Protein AF-A0A3C1GKF1-F1 (afdb_monomer)

pLDDT: mean 70.12, std 18.07, range [37.44, 93.88]

Solvent-accessible surface area (backbone atoms only — not comparable to full-atom values): 5414 Å² total; per-residue (Å²): 137,84,81,79,78,77,77,79,77,73,79,75,71,72,81,63,86,72,82,42,72,43,35,91,86,71,59,54,69,71,59,47,53,54,51,49,56,52,22,46,56,58,32,71,40,90,84,74,78,61,64,47,71,83,45,95,95,39,65,44,83,56,61,67,75,64,39,30,54,51,46,21,52,51,44,40,42,75,73,49,42,40,80,54,129

Radius of gyration: 19.31 Å; Cα contacts (8 Å, |Δi|>4): 66; chains: 1; bounding box: 52×55×33 Å

Mean predicted aligned error: 12.89 Å

Sequence (85 aa):
MGKLLMVLVVLAVGCAPQVRWTHSQGWGQAEFDVDYAVCTRVASRPGIVVTQAVRPGVYVGVPLEDVDERVRWGCLQARGWRPVQ

Secondary structure (DSSP, 8-state):
-------------------EEEETT---HHHHHHHHHHHHHHHT-TT---EEEEETTEEEEPPHHHHHHHHHHHHHHHTTEEEE-

Foldseek 3Di:
DDPPPPPPPPPPPPPPPDQDKDAPVGDDPVVVVVQLVVQLVVLPDPPDFDFDCPDVVDTDGDPSVVSSVVSSVVSCVVVRMDGDD

Structure (mmCIF, N/CA/C/O backbone):
data_AF-A0A3C1GKF1-F1
#
_entry.id   AF-A0A3C1GKF1-F1
#
loop_
_atom_site.group_PDB
_atom_site.id
_atom_site.type_symbol
_atom_site.label_atom_id
_atom_site.label_alt_id
_atom_site.label_comp_id
_atom_site.label_asym_id
_atom_site.label_entity_id
_atom_site.label_seq_id
_atom_site.pdbx_PDB_ins_code
_atom_site.Cartn_x
_atom_site.Cartn_y
_atom_site.Cartn_z
_atom_site.occupancy
_atom_site.B_iso_or_equiv
_atom_site.auth_seq_id
_atom_site.auth_comp_id
_atom_site.auth_asym_id
_atom_site.auth_atom_id
_atom_site.pdbx_PDB_model_num
ATOM 1 N N . MET A 1 1 ? 35.937 37.558 18.247 1.00 38.09 1 MET A N 1
ATOM 2 C CA . MET A 1 1 ? 36.177 36.322 17.469 1.00 38.09 1 MET A CA 1
ATOM 3 C C . MET A 1 1 ? 34.980 35.400 17.666 1.00 38.09 1 MET A C 1
ATOM 5 O O . MET A 1 1 ? 34.941 34.640 18.625 1.00 38.09 1 MET A O 1
ATOM 9 N N . GLY A 1 2 ? 33.942 35.580 16.844 1.00 37.44 2 GLY A N 1
ATOM 10 C CA . GLY A 1 2 ? 32.687 34.833 16.947 1.00 37.44 2 GLY A CA 1
ATOM 11 C C . GLY A 1 2 ? 32.853 33.442 16.350 1.00 37.44 2 GLY A C 1
ATOM 12 O O . GLY A 1 2 ? 33.113 33.310 15.158 1.00 37.44 2 GLY A O 1
ATOM 13 N N . LYS A 1 3 ? 32.752 32.410 17.189 1.00 45.12 3 LYS A N 1
ATOM 14 C CA . LYS A 1 3 ? 32.754 31.011 16.758 1.00 45.12 3 LYS A CA 1
ATOM 15 C C . LYS A 1 3 ? 31.412 30.727 16.084 1.00 45.12 3 LYS A C 1
ATOM 17 O O . LYS A 1 3 ? 30.403 30.580 16.766 1.00 45.12 3 LYS A O 1
ATOM 22 N N . LEU A 1 4 ? 31.409 30.693 14.752 1.00 44.38 4 LEU A N 1
ATOM 23 C CA . LEU A 1 4 ? 30.326 30.124 13.954 1.00 44.38 4 LEU A CA 1
ATOM 24 C C . LEU A 1 4 ? 30.182 28.648 14.345 1.00 44.38 4 LEU A C 1
ATOM 26 O O . LEU A 1 4 ? 30.971 27.801 13.930 1.00 44.38 4 LEU A O 1
ATOM 30 N N . LEU A 1 5 ? 29.197 28.359 15.196 1.00 42.19 5 LEU A N 1
ATOM 31 C CA . LEU A 1 5 ? 28.720 27.007 15.440 1.00 42.19 5 LEU A CA 1
ATOM 32 C C . LEU A 1 5 ? 28.006 26.564 14.159 1.00 42.19 5 LEU A C 1
ATOM 34 O O . LEU A 1 5 ? 26.844 26.887 13.924 1.00 42.19 5 LEU A O 1
ATOM 38 N N . MET A 1 6 ? 28.746 25.883 13.291 1.00 40.31 6 MET A N 1
ATOM 39 C CA . MET A 1 6 ? 28.198 25.185 12.138 1.00 40.31 6 MET A CA 1
ATOM 40 C C . MET A 1 6 ? 27.384 24.013 12.698 1.00 40.31 6 MET A C 1
ATOM 42 O O . MET A 1 6 ? 27.927 22.961 13.028 1.00 40.31 6 MET A O 1
ATOM 46 N N . VAL A 1 7 ? 26.088 24.238 12.923 1.00 47.50 7 VAL A N 1
ATOM 47 C CA . VAL A 1 7 ? 25.148 23.185 13.310 1.00 47.50 7 VAL A CA 1
ATOM 48 C C . VAL A 1 7 ? 25.026 22.265 12.103 1.00 47.50 7 VAL A C 1
ATOM 50 O O . VAL A 1 7 ? 24.307 22.549 11.147 1.00 47.50 7 VAL A O 1
ATOM 53 N N . LEU A 1 8 ? 25.812 21.190 12.123 1.00 42.72 8 LEU A N 1
ATOM 54 C CA . LEU A 1 8 ? 25.720 20.083 11.189 1.00 42.72 8 LEU A CA 1
ATOM 55 C C . LEU A 1 8 ? 24.364 19.412 11.445 1.00 42.72 8 LEU A C 1
ATOM 57 O O . LEU A 1 8 ? 24.237 18.551 12.314 1.00 42.72 8 LEU A O 1
ATOM 61 N N . VAL A 1 9 ? 23.325 19.866 10.744 1.00 46.22 9 VAL A N 1
ATOM 62 C CA . VAL A 1 9 ? 22.028 19.188 10.694 1.00 46.22 9 VAL A CA 1
ATOM 63 C C . VAL A 1 9 ? 22.263 17.889 9.935 1.00 46.22 9 VAL A C 1
ATOM 65 O O . VAL A 1 9 ? 22.124 17.815 8.716 1.00 46.22 9 VAL A O 1
ATOM 68 N N . VAL A 1 10 ? 22.706 16.865 10.660 1.00 50.38 10 VAL A N 1
ATOM 69 C CA . VAL A 1 10 ? 22.681 15.489 10.186 1.00 50.38 10 VAL A CA 1
ATOM 70 C C . VAL A 1 10 ? 21.203 15.160 10.038 1.00 50.38 10 VAL A C 1
ATOM 72 O O . VAL A 1 10 ? 20.525 14.857 11.019 1.00 50.38 10 VAL A O 1
ATOM 75 N N . LEU A 1 11 ? 20.681 15.284 8.814 1.00 43.31 11 LEU A N 1
ATOM 76 C CA . LEU A 1 11 ? 19.442 14.628 8.429 1.00 43.31 11 LEU A CA 1
ATOM 77 C C . LEU A 1 11 ? 19.701 13.128 8.563 1.00 43.31 11 LEU A C 1
ATOM 79 O O . LEU A 1 11 ? 20.094 12.453 7.614 1.00 43.31 11 LEU A O 1
ATOM 83 N N . ALA A 1 12 ? 19.509 12.613 9.774 1.00 47.22 12 ALA A N 1
ATOM 84 C CA . ALA A 1 12 ? 19.237 11.214 10.008 1.00 47.22 12 ALA A CA 1
ATOM 85 C C . ALA A 1 12 ? 17.874 10.942 9.368 1.00 47.22 12 ALA A C 1
ATOM 87 O O . ALA A 1 12 ? 16.843 10.891 10.036 1.00 47.22 12 ALA A O 1
ATOM 88 N N . VAL A 1 13 ? 17.865 10.841 8.036 1.00 50.88 13 VAL A N 1
ATOM 89 C CA . VAL A 1 13 ? 16.79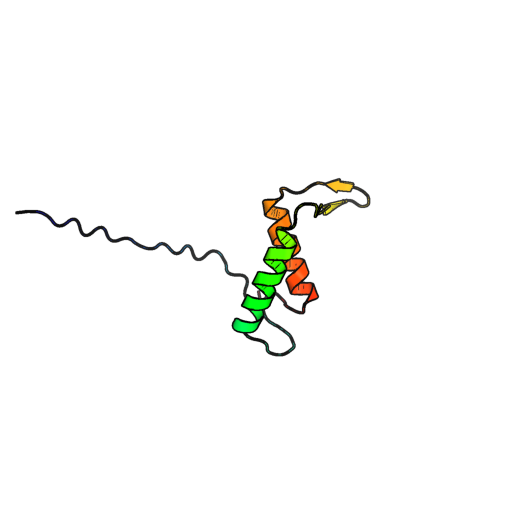9 10.174 7.306 1.00 50.88 13 VAL A CA 1
ATOM 90 C C . VAL A 1 13 ? 16.908 8.740 7.783 1.00 50.88 13 VAL A C 1
ATOM 92 O O . VAL A 1 13 ? 17.745 7.978 7.306 1.00 50.88 13 VAL A O 1
ATOM 95 N N . GLY A 1 14 ? 16.175 8.423 8.850 1.00 40.38 14 GLY A N 1
ATOM 96 C CA . GLY A 1 14 ? 16.078 7.069 9.344 1.00 40.38 14 GLY A CA 1
ATOM 97 C C . GLY A 1 14 ? 15.692 6.213 8.153 1.00 40.38 14 GLY A C 1
ATOM 98 O O . GLY A 1 14 ? 14.611 6.391 7.593 1.00 40.38 14 GLY A O 1
ATOM 99 N N . CYS A 1 15 ? 16.597 5.333 7.728 1.00 46.56 15 CYS A N 1
ATOM 100 C CA . CYS A 1 15 ? 16.283 4.251 6.813 1.00 46.56 15 CYS A CA 1
ATOM 101 C C . CYS A 1 15 ? 15.329 3.316 7.558 1.00 46.56 15 CYS A C 1
ATOM 103 O O . CYS A 1 15 ? 15.726 2.258 8.040 1.00 46.56 15 CYS A O 1
ATOM 105 N N . ALA A 1 16 ? 14.072 3.736 7.714 1.00 46.81 16 ALA A N 1
ATOM 106 C CA . ALA A 1 16 ? 13.000 2.813 8.008 1.00 46.81 16 ALA A CA 1
ATOM 107 C C . ALA A 1 16 ? 13.062 1.742 6.912 1.00 46.81 16 ALA A C 1
ATOM 109 O O . ALA A 1 16 ? 13.270 2.105 5.748 1.00 46.81 16 ALA A O 1
ATOM 110 N N . PRO A 1 17 ? 12.959 0.449 7.252 1.00 54.25 17 PRO A N 1
ATOM 111 C CA . PRO A 1 17 ? 12.991 -0.611 6.258 1.00 54.25 17 PRO A CA 1
ATOM 112 C C . PRO A 1 17 ? 11.886 -0.346 5.231 1.00 54.25 17 PRO A C 1
ATOM 114 O O . PRO A 1 17 ? 10.700 -0.502 5.509 1.00 54.25 17 PRO A O 1
ATOM 117 N N . GLN A 1 18 ? 12.278 0.135 4.051 1.00 65.75 18 GLN A N 1
ATOM 118 C CA . GLN A 1 18 ? 11.366 0.361 2.943 1.00 65.75 18 GLN A CA 1
ATOM 119 C C . GLN A 1 18 ? 11.061 -1.019 2.372 1.00 65.75 18 GLN A C 1
ATOM 121 O O . GLN A 1 18 ? 11.940 -1.664 1.798 1.00 65.75 18 GLN A O 1
ATOM 126 N N . VAL A 1 19 ? 9.829 -1.495 2.555 1.00 74.06 19 VAL A N 1
ATOM 127 C CA . VAL A 1 19 ? 9.361 -2.685 1.844 1.00 74.06 19 VAL A CA 1
ATOM 128 C C . VAL A 1 19 ? 9.416 -2.349 0.360 1.00 74.06 19 VAL A C 1
ATOM 130 O O . VAL A 1 19 ? 8.712 -1.450 -0.099 1.00 74.06 19 VAL A O 1
ATOM 133 N N . ARG A 1 20 ? 10.285 -3.031 -0.387 1.00 85.25 20 ARG A N 1
ATOM 134 C CA . ARG A 1 20 ? 10.355 -2.876 -1.838 1.00 85.25 20 ARG A CA 1
ATOM 135 C C . ARG A 1 20 ? 9.180 -3.621 -2.454 1.00 85.25 20 ARG A C 1
ATOM 137 O O . ARG A 1 20 ? 8.844 -4.708 -2.001 1.00 85.25 20 ARG A O 1
ATOM 144 N N . TRP A 1 21 ? 8.569 -3.066 -3.491 1.00 88.81 21 TRP A N 1
ATOM 145 C CA . TRP A 1 21 ? 7.434 -3.692 -4.166 1.00 88.81 21 TRP A CA 1
ATOM 146 C C . TRP A 1 21 ? 7.758 -3.977 -5.628 1.00 88.81 21 TRP A C 1
ATOM 148 O O . TRP A 1 21 ? 8.540 -3.269 -6.259 1.00 88.81 21 TRP A O 1
ATOM 158 N N . THR A 1 22 ? 7.158 -5.037 -6.159 1.00 93.50 22 THR A N 1
ATOM 159 C CA . THR A 1 22 ? 7.204 -5.405 -7.574 1.00 93.50 22 THR A CA 1
ATOM 160 C C . THR A 1 22 ? 5.795 -5.655 -8.094 1.00 93.50 22 THR A C 1
ATOM 162 O O . THR A 1 22 ? 4.887 -5.975 -7.323 1.00 93.50 22 THR A O 1
ATOM 165 N N . HIS A 1 23 ? 5.615 -5.521 -9.402 1.00 93.75 23 HIS A N 1
ATOM 166 C CA . HIS A 1 23 ? 4.358 -5.767 -10.089 1.00 93.75 23 HIS A CA 1
ATOM 167 C C . HIS A 1 23 ? 4.596 -6.708 -11.271 1.00 93.75 23 HIS A C 1
ATOM 169 O O . HIS A 1 23 ? 5.550 -6.529 -12.028 1.00 93.75 23 HIS A O 1
ATOM 175 N N . SER A 1 24 ? 3.717 -7.691 -11.477 1.00 87.06 24 SER A N 1
ATOM 176 C CA . SER A 1 24 ? 3.878 -8.704 -12.537 1.00 87.06 24 SER A CA 1
ATOM 177 C C . SER A 1 24 ? 3.858 -8.126 -13.957 1.00 87.06 24 SER A C 1
ATOM 179 O O . SER A 1 24 ? 4.350 -8.759 -14.885 1.00 87.06 24 SER A O 1
ATOM 181 N N . GLN A 1 25 ? 3.318 -6.918 -14.125 1.00 90.31 25 GLN A N 1
ATOM 182 C CA . GLN A 1 25 ? 3.270 -6.205 -15.405 1.00 90.31 25 GLN A CA 1
ATOM 183 C C . GLN A 1 25 ? 4.524 -5.355 -15.681 1.00 90.31 25 GLN A C 1
ATOM 185 O O . GLN A 1 25 ? 4.550 -4.616 -16.660 1.00 90.31 25 GLN A O 1
ATOM 190 N N . GLY A 1 26 ? 5.554 -5.430 -14.829 1.00 88.06 26 GLY A N 1
ATOM 191 C CA . GLY A 1 26 ? 6.798 -4.670 -15.003 1.00 88.06 26 GLY A CA 1
ATOM 192 C C . GLY A 1 26 ? 6.685 -3.181 -14.664 1.00 88.06 26 GLY A C 1
ATOM 193 O O . GLY A 1 26 ? 7.532 -2.398 -15.083 1.00 88.06 26 GLY A O 1
ATOM 194 N N . TRP A 1 27 ? 5.645 -2.786 -13.926 1.00 91.69 27 TRP A N 1
ATOM 195 C CA . TRP A 1 27 ? 5.451 -1.410 -13.468 1.00 91.69 27 TRP A CA 1
ATOM 196 C C . TRP A 1 27 ? 6.524 -0.984 -12.465 1.00 91.69 27 TRP A C 1
ATOM 198 O O . TRP A 1 27 ? 7.029 -1.803 -11.691 1.00 91.69 27 TRP A O 1
ATOM 208 N N . GLY A 1 28 ? 6.874 0.301 -12.501 1.00 88.38 28 GLY A N 1
ATOM 209 C CA . GLY A 1 28 ? 7.956 0.882 -11.724 1.00 88.38 28 GLY A CA 1
ATOM 210 C C . GLY A 1 28 ? 7.466 1.731 -10.555 1.00 88.38 28 GLY A C 1
ATOM 211 O O . GLY A 1 28 ? 6.315 1.670 -10.125 1.00 88.38 28 GLY A O 1
ATOM 212 N N . GLN A 1 29 ? 8.380 2.540 -10.019 1.00 87.38 29 GLN A N 1
ATOM 213 C CA . GLN A 1 29 ? 8.111 3.367 -8.841 1.00 87.38 29 GLN A CA 1
ATOM 214 C C . GLN A 1 29 ? 6.994 4.394 -9.081 1.00 87.38 29 GLN A C 1
ATOM 216 O O . GLN A 1 29 ? 6.202 4.646 -8.183 1.00 87.38 29 GLN A O 1
ATOM 221 N N . ALA A 1 30 ? 6.891 4.956 -10.289 1.00 89.69 30 ALA A N 1
ATOM 222 C CA . ALA A 1 30 ? 5.883 5.969 -10.595 1.00 89.69 30 ALA A CA 1
ATOM 223 C C . ALA A 1 30 ? 4.455 5.408 -10.497 1.00 89.69 30 ALA A C 1
ATOM 225 O O . ALA A 1 30 ? 3.580 6.027 -9.894 1.00 89.69 30 ALA A O 1
ATOM 226 N N . GLU A 1 31 ? 4.219 4.215 -11.044 1.00 93.38 31 GLU A N 1
ATOM 227 C CA . GLU A 1 31 ? 2.933 3.529 -10.927 1.00 93.38 31 GLU A CA 1
ATOM 228 C C . GLU A 1 31 ? 2.660 3.108 -9.480 1.00 93.38 31 GLU A C 1
ATOM 230 O O . GLU A 1 31 ? 1.527 3.230 -9.004 1.00 93.38 31 GLU A O 1
ATOM 235 N N . PHE A 1 32 ? 3.700 2.663 -8.766 1.00 91.38 32 PHE A N 1
ATOM 236 C CA . PHE A 1 32 ? 3.591 2.340 -7.346 1.00 91.38 32 PHE A CA 1
ATOM 237 C C . PHE A 1 32 ? 3.121 3.547 -6.538 1.00 91.38 32 PHE A C 1
ATOM 239 O O . PHE A 1 32 ? 2.187 3.416 -5.753 1.00 91.38 32 PHE A O 1
ATOM 246 N N . ASP A 1 33 ? 3.711 4.723 -6.748 1.00 89.00 33 ASP A N 1
ATOM 247 C CA . ASP A 1 33 ? 3.384 5.938 -5.998 1.00 89.00 33 ASP A CA 1
ATOM 248 C C . ASP A 1 33 ? 1.922 6.367 -6.215 1.00 89.00 33 ASP A C 1
ATOM 250 O O . ASP A 1 33 ? 1.236 6.776 -5.270 1.00 89.00 33 ASP A O 1
ATOM 254 N N . VAL A 1 34 ? 1.405 6.212 -7.441 1.00 91.19 34 VAL A N 1
ATOM 255 C CA . VAL A 1 34 ? -0.007 6.473 -7.765 1.00 91.19 34 VAL A CA 1
ATOM 256 C C . VAL A 1 34 ? -0.925 5.530 -6.988 1.00 91.19 34 VAL A C 1
ATOM 258 O O . VAL A 1 34 ? -1.855 5.981 -6.307 1.00 91.19 34 VAL A O 1
ATOM 261 N N . ASP A 1 35 ? -0.663 4.227 -7.053 1.00 91.81 35 ASP A N 1
ATOM 262 C CA . ASP A 1 35 ? -1.468 3.228 -6.354 1.00 91.81 35 ASP A CA 1
ATOM 263 C C . ASP A 1 35 ? -1.346 3.348 -4.835 1.00 91.81 35 ASP A C 1
ATOM 265 O O . ASP A 1 35 ? -2.345 3.231 -4.122 1.00 91.81 35 ASP A O 1
ATOM 269 N N . TYR A 1 36 ? -0.158 3.673 -4.334 1.00 88.44 36 TYR A N 1
ATOM 270 C CA . TYR A 1 36 ? 0.105 3.930 -2.926 1.00 88.44 36 TYR A CA 1
ATOM 271 C C . TYR A 1 36 ? -0.718 5.115 -2.410 1.00 88.44 36 TYR A C 1
ATOM 273 O O . TYR A 1 36 ? -1.344 5.018 -1.349 1.00 88.44 36 TYR A O 1
ATOM 281 N N . ALA A 1 37 ? -0.805 6.211 -3.169 1.00 84.94 37 ALA A N 1
ATOM 282 C CA . ALA A 1 37 ? -1.633 7.363 -2.814 1.00 84.94 37 ALA A CA 1
ATOM 283 C C . ALA A 1 37 ? -3.137 7.032 -2.833 1.00 84.94 37 ALA A C 1
ATOM 285 O O . ALA A 1 37 ? -3.910 7.525 -2.004 1.00 84.94 37 ALA A O 1
ATOM 286 N N . VAL A 1 38 ? -3.587 6.184 -3.764 1.00 88.25 38 VAL A N 1
ATOM 287 C CA . VAL A 1 38 ? -4.976 5.700 -3.784 1.00 88.25 38 VAL A CA 1
ATOM 288 C C . VAL A 1 38 ? -5.257 4.814 -2.572 1.00 88.25 38 VAL A C 1
ATOM 290 O O . VAL A 1 38 ? -6.232 5.052 -1.862 1.00 88.25 38 VAL A O 1
ATOM 293 N N . CYS A 1 39 ? -4.395 3.841 -2.292 1.00 86.69 39 CYS A N 1
ATOM 294 C CA . CYS A 1 39 ? -4.562 2.916 -1.177 1.00 86.69 39 CYS A CA 1
ATOM 295 C C . CYS A 1 39 ? -4.446 3.606 0.189 1.00 86.69 39 CYS A C 1
ATOM 297 O O . CYS A 1 39 ? -5.175 3.246 1.108 1.00 86.69 39 CYS A O 1
ATOM 299 N N . THR A 1 40 ? -3.621 4.648 0.312 1.00 84.00 40 THR A N 1
ATOM 300 C CA . THR A 1 40 ? -3.567 5.493 1.517 1.00 84.00 40 THR A CA 1
ATOM 301 C C . THR A 1 40 ? -4.887 6.231 1.732 1.00 84.00 40 THR A C 1
ATOM 303 O O . THR A 1 40 ? -5.423 6.226 2.833 1.00 84.00 40 THR A O 1
ATOM 306 N N . ARG A 1 41 ? -5.486 6.794 0.673 1.00 82.00 41 ARG A N 1
ATOM 307 C CA . ARG A 1 41 ? -6.813 7.422 0.781 1.00 82.00 41 ARG A CA 1
ATOM 308 C C . ARG A 1 41 ? -7.911 6.432 1.144 1.00 82.00 41 ARG A C 1
ATOM 310 O O . ARG A 1 41 ? -8.869 6.840 1.784 1.00 82.00 41 ARG A O 1
ATOM 317 N N . VAL A 1 42 ? -7.807 5.175 0.709 1.00 80.38 42 VAL A N 1
ATOM 318 C CA . VAL A 1 42 ? -8.740 4.115 1.114 1.00 80.38 42 VAL A CA 1
ATOM 319 C C . VAL A 1 42 ? -8.575 3.818 2.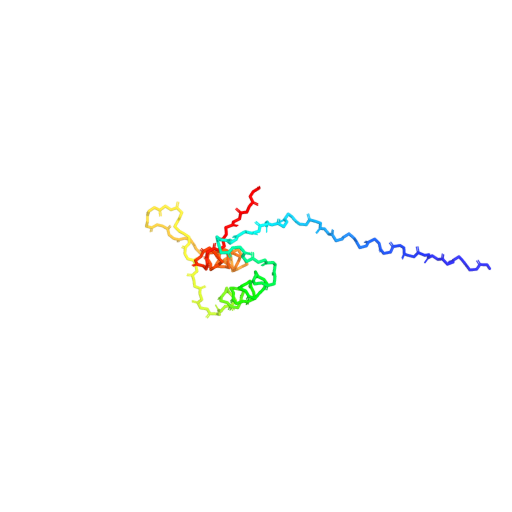597 1.00 80.38 42 VAL A C 1
ATOM 321 O O . VAL A 1 42 ? -9.578 3.830 3.295 1.00 80.38 42 VAL A O 1
ATOM 324 N N . ALA A 1 43 ? -7.341 3.617 3.062 1.00 76.94 43 ALA A N 1
ATOM 325 C CA . ALA A 1 43 ? -7.028 3.368 4.465 1.00 76.94 43 ALA A CA 1
ATOM 326 C C . ALA A 1 43 ? -7.594 4.460 5.386 1.00 76.94 43 ALA A C 1
ATOM 328 O O . ALA A 1 43 ? -8.344 4.153 6.300 1.00 76.94 43 ALA A O 1
ATOM 329 N N . SER A 1 44 ? -7.384 5.735 5.053 1.00 72.62 44 SER A N 1
ATOM 330 C CA . SER A 1 44 ? -7.817 6.862 5.889 1.00 72.62 44 SER A CA 1
ATOM 331 C C . SER A 1 44 ? -9.322 7.191 5.832 1.00 72.62 44 SER A C 1
ATOM 333 O O . SER A 1 44 ? -9.730 8.258 6.300 1.00 72.62 44 SER A O 1
ATOM 335 N N . ARG A 1 45 ? -10.177 6.350 5.225 1.00 70.31 45 ARG A N 1
ATOM 336 C CA . ARG A 1 45 ? -11.626 6.620 5.170 1.00 70.31 45 ARG A CA 1
ATOM 337 C C . ARG A 1 45 ? -12.283 6.364 6.531 1.00 70.31 45 ARG A C 1
ATOM 339 O O . ARG A 1 45 ? -12.235 5.234 7.021 1.00 70.31 45 ARG A O 1
ATOM 346 N N . PRO A 1 46 ? -12.993 7.355 7.105 1.00 60.78 46 PRO A N 1
ATOM 347 C CA . PRO A 1 46 ? -13.739 7.145 8.338 1.00 60.78 46 PRO A CA 1
ATOM 348 C C . PRO A 1 46 ? -14.832 6.091 8.115 1.00 60.78 46 PRO A C 1
ATOM 350 O O . PRO A 1 46 ? -15.581 6.156 7.141 1.00 60.78 46 PRO A O 1
ATOM 353 N N . GLY A 1 47 ? -14.908 5.113 9.019 1.00 58.75 47 GLY A N 1
ATOM 354 C CA . GLY A 1 47 ? -15.887 4.021 8.966 1.00 58.75 47 GLY A CA 1
ATOM 355 C C . GLY A 1 47 ? -15.357 2.686 8.434 1.00 58.75 47 GLY A C 1
ATOM 356 O O . GLY A 1 47 ? -16.103 1.708 8.445 1.00 58.75 47 GLY A O 1
ATOM 357 N N . ILE A 1 48 ? -14.087 2.594 8.020 1.00 59.09 48 ILE A N 1
ATOM 358 C CA . ILE A 1 48 ? -13.451 1.288 7.806 1.00 59.09 48 ILE A CA 1
ATOM 359 C C . ILE A 1 48 ? -13.121 0.679 9.172 1.00 59.09 48 ILE A C 1
ATOM 361 O O . ILE A 1 48 ? -12.208 1.115 9.865 1.00 59.09 48 ILE A O 1
ATOM 365 N N . VAL A 1 49 ? -13.875 -0.349 9.559 1.00 56.31 49 VAL A N 1
ATOM 366 C CA . VAL A 1 49 ? -13.562 -1.188 10.720 1.00 56.31 49 VAL A CA 1
ATOM 367 C C . VAL A 1 49 ? -12.817 -2.413 10.212 1.00 56.31 49 VAL A C 1
ATOM 369 O O . VAL A 1 49 ? -13.417 -3.294 9.596 1.00 56.31 49 VAL A O 1
ATOM 372 N N . VAL A 1 50 ? -11.508 -2.485 10.458 1.00 56.62 50 VAL A N 1
ATOM 373 C CA . VAL A 1 50 ? -10.756 -3.717 10.210 1.00 56.62 50 VAL A CA 1
ATOM 374 C C . VAL A 1 50 ? -10.827 -4.600 11.434 1.00 56.62 50 VAL A C 1
ATOM 376 O O . VAL A 1 50 ? -10.253 -4.323 12.485 1.00 56.62 50 VAL A O 1
ATOM 379 N N . THR A 1 51 ? -11.546 -5.696 11.265 1.00 59.22 51 THR A N 1
ATOM 380 C CA . THR A 1 51 ? -11.612 -6.785 12.217 1.00 59.22 51 THR A CA 1
ATOM 381 C C . THR A 1 51 ? -10.523 -7.794 11.884 1.00 59.22 51 THR A C 1
ATOM 383 O O . THR A 1 51 ? -10.585 -8.501 10.878 1.00 59.22 51 THR A O 1
ATOM 386 N N . GLN A 1 52 ? -9.498 -7.889 12.731 1.00 58.50 52 GLN A N 1
ATOM 387 C CA . GLN A 1 52 ? -8.550 -8.989 12.605 1.00 58.50 52 GLN A CA 1
ATOM 388 C C . GLN A 1 52 ? -9.145 -10.226 13.277 1.00 58.50 52 GLN A C 1
ATOM 390 O O . GLN A 1 52 ? -9.410 -10.216 14.480 1.00 58.50 52 GLN A O 1
ATOM 395 N N . ALA A 1 53 ? -9.312 -11.304 12.511 1.00 56.06 53 ALA A N 1
ATOM 396 C CA . ALA A 1 53 ? -9.578 -12.616 13.080 1.00 56.06 53 ALA A CA 1
ATOM 397 C C . ALA A 1 53 ? -8.308 -13.114 13.786 1.00 56.06 53 ALA A C 1
ATOM 399 O O . ALA A 1 53 ? -7.327 -13.475 13.138 1.00 56.06 53 ALA A O 1
ATOM 400 N N . VAL A 1 54 ? -8.307 -13.105 15.116 1.00 60.75 54 VAL A N 1
ATOM 401 C CA . VAL A 1 54 ? -7.219 -13.681 15.931 1.00 60.75 54 VAL A CA 1
ATOM 402 C C . VAL A 1 54 ? -7.455 -15.162 16.218 1.00 60.75 54 VAL A C 1
ATOM 404 O O . VAL A 1 54 ? -6.509 -15.901 16.479 1.00 60.75 54 VAL A O 1
ATOM 407 N N . ARG A 1 55 ? -8.716 -15.605 16.158 1.00 57.91 55 ARG A N 1
ATOM 408 C CA . ARG A 1 55 ? -9.161 -17.007 16.207 1.00 57.91 55 ARG A CA 1
ATOM 409 C C . ARG A 1 55 ? -10.419 -17.150 15.340 1.00 57.91 55 ARG A C 1
ATOM 411 O O . ARG A 1 55 ? -11.068 -16.133 15.082 1.00 57.91 55 ARG A O 1
ATOM 418 N N . PRO A 1 56 ? -10.810 -18.365 14.916 1.00 59.00 56 PRO A N 1
ATOM 419 C CA . PRO A 1 56 ? -12.095 -18.568 14.250 1.00 59.00 56 PRO A CA 1
ATOM 420 C C . PRO A 1 56 ? -13.237 -17.957 15.078 1.00 59.00 56 PRO A C 1
ATOM 422 O O . PRO A 1 56 ? -13.413 -18.308 16.242 1.00 59.00 56 PRO A O 1
ATOM 425 N N . GLY A 1 57 ? -13.961 -16.996 14.501 1.00 57.69 57 GLY A N 1
ATOM 426 C CA . GLY A 1 57 ? -15.073 -16.301 15.160 1.00 57.69 57 GLY A CA 1
ATOM 427 C C . GLY A 1 57 ? -14.698 -15.226 16.192 1.00 57.69 57 GLY A C 1
ATOM 428 O O . GLY A 1 57 ? -15.602 -14.612 16.750 1.00 57.69 57 GLY A O 1
ATOM 429 N N . VAL A 1 58 ? -13.409 -14.959 16.444 1.00 51.91 58 VAL A N 1
ATOM 430 C CA . VAL A 1 58 ? -12.964 -13.895 17.364 1.00 51.91 58 VAL A CA 1
ATOM 431 C C . VAL A 1 58 ? -12.283 -12.788 16.579 1.00 51.91 58 VAL A C 1
ATOM 433 O O . VAL A 1 58 ? -11.193 -12.974 16.032 1.00 51.91 58 VAL A O 1
ATOM 436 N N . TYR A 1 59 ? -12.919 -11.622 16.586 1.00 58.59 59 TYR A N 1
ATOM 437 C CA . TYR A 1 59 ? -12.452 -10.425 15.909 1.00 58.59 59 TYR A CA 1
ATOM 438 C C . TYR A 1 59 ? -12.057 -9.372 16.938 1.00 58.59 59 TYR A C 1
ATOM 440 O O . TYR A 1 59 ? -12.852 -9.037 17.815 1.00 58.59 59 TYR A O 1
ATOM 448 N N . VAL A 1 60 ? -10.835 -8.856 16.838 1.00 60.59 60 VAL A N 1
ATOM 449 C CA . VAL A 1 60 ? -10.350 -7.776 17.706 1.00 60.59 60 VAL A CA 1
ATOM 450 C C . VAL A 1 60 ? -10.217 -6.507 16.873 1.00 60.59 60 VAL A C 1
ATOM 452 O O . VAL A 1 60 ? -9.752 -6.555 15.731 1.00 60.59 60 VAL A O 1
ATOM 455 N N . GLY A 1 61 ? -10.663 -5.385 17.441 1.00 56.22 61 GLY A N 1
ATOM 456 C CA . GLY A 1 61 ? -10.406 -4.062 16.886 1.00 56.22 61 GLY A CA 1
ATOM 457 C C . GLY A 1 61 ? -8.930 -3.729 17.058 1.00 56.22 61 GLY A C 1
ATOM 458 O O . GLY A 1 61 ? -8.415 -3.749 18.173 1.00 56.22 61 GLY A O 1
ATOM 459 N N . VAL A 1 62 ? -8.248 -3.480 15.950 1.00 58.31 62 VAL A N 1
ATOM 460 C CA . VAL A 1 62 ? -6.827 -3.115 15.925 1.00 58.31 62 VAL A CA 1
ATOM 461 C C . VAL A 1 62 ? -6.740 -1.580 15.990 1.00 58.31 62 VAL A C 1
ATOM 463 O O . VAL A 1 62 ? -7.650 -0.925 15.470 1.00 58.31 62 VAL A O 1
ATOM 466 N N . PRO A 1 63 ? -5.719 -0.983 16.635 1.00 54.78 63 PRO A N 1
ATOM 467 C CA . PRO A 1 63 ? -5.525 0.467 16.620 1.00 54.78 63 PRO A CA 1
ATOM 468 C C . PRO A 1 63 ? -5.582 1.025 15.194 1.00 54.78 63 PRO A C 1
ATOM 470 O O . PRO A 1 63 ? -5.032 0.420 14.276 1.00 54.78 63 PRO A O 1
ATOM 473 N N . LEU A 1 64 ? -6.255 2.166 15.006 1.00 55.41 64 LEU A N 1
ATOM 474 C CA . LEU A 1 64 ? -6.510 2.763 13.684 1.00 55.41 64 LEU A CA 1
ATOM 475 C C . LEU A 1 64 ? -5.223 2.966 12.862 1.00 55.41 64 LEU A C 1
ATOM 477 O O . LEU A 1 64 ? -5.220 2.739 11.659 1.00 55.41 64 LEU A O 1
ATOM 481 N N . GLU A 1 65 ? -4.114 3.304 13.517 1.00 58.41 65 GLU A N 1
ATOM 482 C CA . GLU A 1 65 ? -2.795 3.449 12.886 1.00 58.41 65 GLU A CA 1
ATOM 483 C C . GLU A 1 65 ? -2.247 2.148 12.264 1.00 58.41 65 GLU A C 1
ATOM 485 O O . GLU A 1 65 ? -1.757 2.163 11.134 1.00 58.41 65 GLU A O 1
ATOM 490 N N . ASP A 1 66 ? -2.409 1.007 12.941 1.00 59.41 66 ASP A N 1
ATOM 491 C CA . ASP A 1 66 ? -2.012 -0.313 12.427 1.00 59.41 66 ASP A CA 1
ATOM 492 C C . ASP A 1 66 ? -3.008 -0.851 11.385 1.00 59.41 66 ASP A C 1
ATOM 494 O O . ASP A 1 66 ? -2.660 -1.647 10.503 1.00 59.41 66 ASP A O 1
ATOM 498 N N . VAL A 1 67 ? -4.272 -0.430 11.491 1.00 60.66 67 VAL A N 1
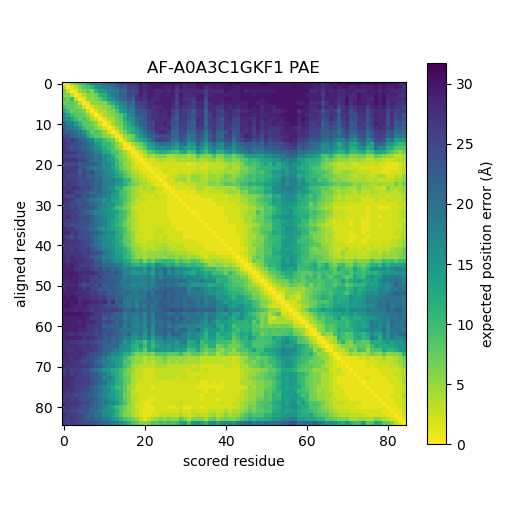ATOM 499 C CA . VAL A 1 67 ? -5.320 -0.729 10.512 1.00 60.66 67 VAL A CA 1
ATOM 500 C C . VAL A 1 67 ? -4.997 -0.068 9.181 1.00 60.66 67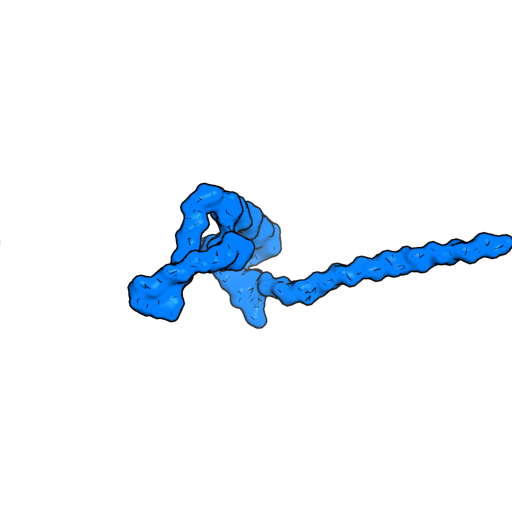 VAL A C 1
ATOM 502 O O . VAL A 1 67 ? -5.023 -0.747 8.151 1.00 60.66 67 VAL A O 1
ATOM 505 N N . ASP A 1 68 ? -4.645 1.214 9.195 1.00 71.38 68 ASP A N 1
ATOM 506 C CA . ASP A 1 68 ? -4.410 1.991 7.983 1.00 71.38 68 ASP A CA 1
ATOM 507 C C . ASP A 1 68 ? -3.279 1.395 7.138 1.00 71.38 68 ASP A C 1
ATOM 509 O O . ASP A 1 68 ? -3.397 1.254 5.915 1.00 71.38 68 ASP A O 1
ATOM 513 N N . GLU A 1 69 ? -2.201 0.957 7.787 1.00 75.38 69 GLU A N 1
ATOM 514 C CA . GLU A 1 69 ? -1.086 0.318 7.098 1.00 75.38 69 GLU A CA 1
ATOM 515 C C . GLU A 1 69 ? -1.474 -1.032 6.478 1.00 75.38 69 GLU A C 1
ATOM 517 O O . GLU A 1 69 ? -1.171 -1.292 5.308 1.00 75.38 69 GLU A O 1
ATOM 522 N N . ARG A 1 70 ? -2.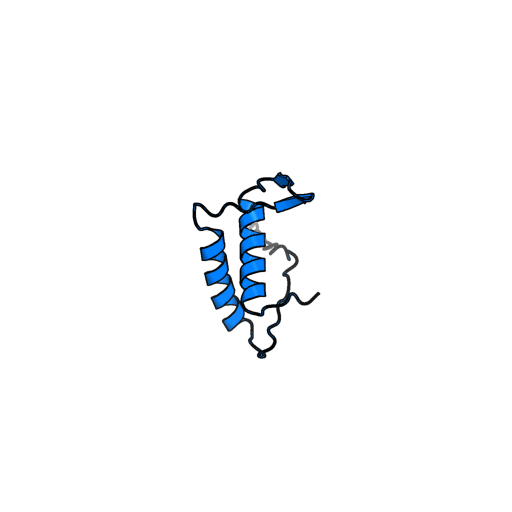208 -1.879 7.206 1.00 77.31 70 ARG A N 1
ATOM 523 C CA . ARG A 1 70 ? -2.635 -3.189 6.690 1.00 77.31 70 ARG A CA 1
ATOM 524 C C . ARG A 1 70 ? -3.673 -3.077 5.583 1.00 77.31 70 ARG A C 1
ATOM 526 O O . ARG A 1 70 ? -3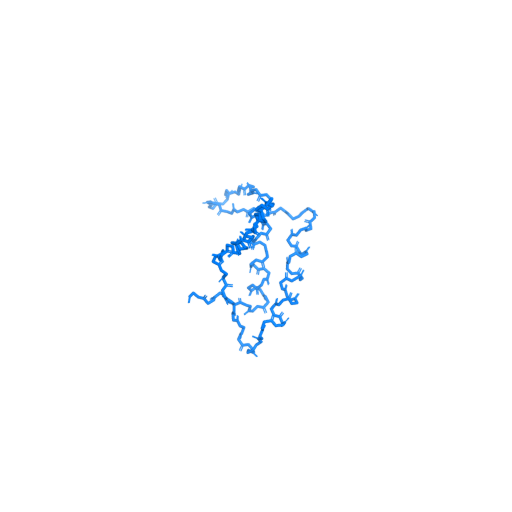.592 -3.826 4.610 1.00 77.31 70 ARG A O 1
ATOM 533 N N . VAL A 1 71 ? -4.621 -2.144 5.693 1.00 81.19 71 VAL A N 1
ATOM 534 C CA . VAL A 1 71 ? -5.592 -1.850 4.624 1.00 81.19 71 VAL A CA 1
ATOM 535 C C . VAL A 1 71 ? -4.859 -1.382 3.380 1.00 81.19 71 VAL A C 1
ATOM 537 O O . VAL A 1 71 ? -5.146 -1.856 2.278 1.00 81.19 71 VAL A O 1
ATOM 540 N N . ARG A 1 72 ? -3.871 -0.498 3.547 1.00 85.88 72 ARG A N 1
ATOM 541 C CA . ARG A 1 72 ? -3.045 -0.014 2.444 1.00 85.88 72 ARG A CA 1
ATOM 542 C C . ARG A 1 72 ? -2.284 -1.156 1.774 1.00 85.88 72 ARG A C 1
ATOM 544 O O . ARG A 1 72 ? -2.348 -1.275 0.553 1.00 85.88 72 ARG A O 1
ATOM 551 N N . TRP A 1 73 ? -1.617 -2.022 2.537 1.00 87.06 73 TRP A N 1
ATOM 552 C CA . TRP A 1 73 ? -0.905 -3.177 1.979 1.00 87.06 73 TRP A CA 1
ATOM 553 C C . TRP A 1 73 ? -1.844 -4.173 1.299 1.00 87.06 73 TRP A C 1
ATOM 555 O O . TRP A 1 73 ? -1.533 -4.652 0.212 1.00 87.06 73 TRP A O 1
ATOM 565 N N . GLY A 1 74 ? -3.006 -4.451 1.893 1.00 86.00 74 GLY A N 1
ATOM 566 C CA . GLY A 1 74 ? -4.033 -5.292 1.280 1.00 86.00 74 GLY A CA 1
ATOM 567 C C . GLY A 1 74 ? -4.533 -4.712 -0.044 1.00 86.00 74 GLY A C 1
ATOM 568 O O . GLY A 1 74 ? -4.632 -5.430 -1.035 1.00 86.00 74 GLY A O 1
ATOM 569 N N . CYS A 1 75 ? -4.764 -3.399 -0.096 1.00 88.44 75 CYS A N 1
ATOM 570 C CA . CYS A 1 75 ? -5.136 -2.687 -1.318 1.00 88.44 75 CYS A CA 1
ATOM 571 C C . CYS A 1 75 ? -4.047 -2.78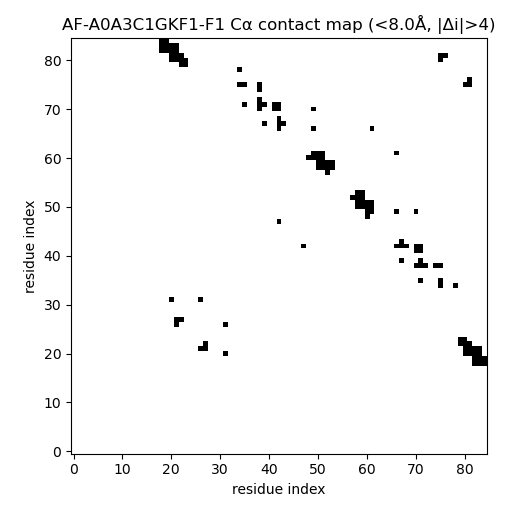0 -2.400 1.00 88.44 75 CYS A C 1
ATOM 573 O O . CYS A 1 75 ? -4.358 -3.092 -3.549 1.00 88.44 75 CYS A O 1
ATOM 575 N N . LEU A 1 76 ? -2.774 -2.583 -2.043 1.00 91.56 76 LEU A N 1
ATOM 576 C CA . LEU A 1 76 ? -1.647 -2.743 -2.969 1.00 91.56 76 LEU A CA 1
ATOM 577 C C . LEU A 1 76 ? -1.567 -4.180 -3.506 1.00 91.56 76 LEU A C 1
ATOM 579 O O . LEU A 1 76 ? -1.441 -4.390 -4.712 1.00 91.56 76 LEU A O 1
ATOM 583 N N . GLN A 1 77 ? -1.727 -5.181 -2.637 1.00 91.12 77 GLN A N 1
ATOM 584 C CA . GLN A 1 77 ? -1.723 -6.588 -3.043 1.00 91.12 77 GLN A CA 1
ATOM 585 C C . GLN A 1 77 ? -2.899 -6.959 -3.950 1.00 91.12 77 GLN A C 1
ATOM 587 O O . GLN A 1 77 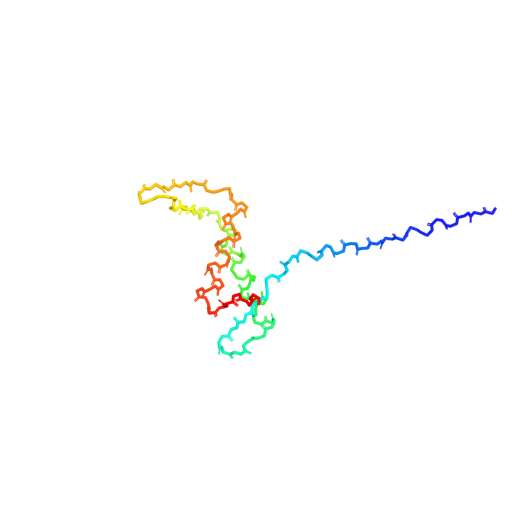? -2.709 -7.728 -4.897 1.00 91.12 77 GLN A O 1
ATOM 592 N N . ALA A 1 78 ? -4.087 -6.405 -3.696 1.00 89.81 78 ALA A N 1
ATOM 593 C CA . ALA A 1 78 ? -5.265 -6.580 -4.544 1.00 89.81 78 ALA A CA 1
ATOM 594 C C . ALA A 1 78 ? -5.075 -5.954 -5.934 1.00 89.81 78 ALA A C 1
ATOM 596 O O . ALA A 1 78 ? -5.626 -6.446 -6.914 1.00 89.81 78 ALA A O 1
ATOM 597 N N . ARG A 1 79 ? -4.253 -4.903 -6.024 1.00 90.75 79 A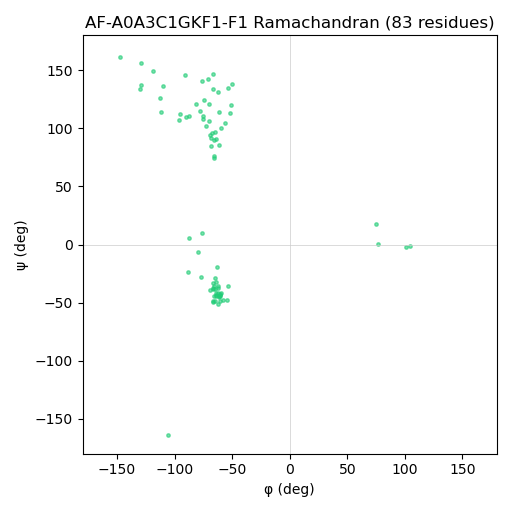RG A N 1
ATOM 598 C CA . ARG A 1 79 ? -3.855 -4.270 -7.287 1.00 90.75 79 ARG A CA 1
ATOM 599 C C . ARG A 1 79 ? -2.748 -5.007 -8.032 1.00 90.75 79 ARG A C 1
ATOM 601 O O . ARG A 1 79 ? -2.477 -4.647 -9.163 1.00 90.75 79 ARG A O 1
ATOM 608 N N . GLY A 1 80 ? -2.162 -6.049 -7.439 1.00 92.06 80 GLY A N 1
ATOM 609 C CA . GLY A 1 80 ? -1.131 -6.876 -8.072 1.00 92.06 80 GLY A CA 1
ATOM 610 C C . GLY A 1 80 ? 0.287 -6.614 -7.570 1.00 92.06 80 GLY A C 1
ATOM 611 O O . GLY A 1 80 ? 1.211 -7.323 -7.972 1.00 92.06 80 GLY A O 1
ATOM 612 N N . TRP A 1 81 ? 0.475 -5.665 -6.648 1.00 93.88 81 TRP A N 1
ATOM 613 C CA . TRP A 1 81 ? 1.778 -5.426 -6.038 1.00 93.88 81 TRP A CA 1
ATOM 614 C C . TRP A 1 81 ? 2.161 -6.569 -5.096 1.00 93.88 81 TRP A C 1
ATOM 616 O O . TRP A 1 81 ? 1.331 -7.157 -4.392 1.00 93.88 81 TRP A O 1
ATOM 626 N N . ARG A 1 82 ? 3.445 -6.911 -5.083 1.00 91.69 82 ARG A N 1
ATOM 627 C CA . ARG A 1 82 ? 4.018 -7.935 -4.210 1.00 91.69 82 ARG A CA 1
ATOM 628 C C . ARG A 1 82 ? 5.242 -7.371 -3.498 1.00 91.69 82 ARG A C 1
ATOM 630 O O . ARG A 1 82 ? 6.057 -6.730 -4.161 1.00 91.69 82 ARG A O 1
ATOM 637 N N . PRO A 1 83 ? 5.379 -7.578 -2.179 1.00 88.62 83 PRO A N 1
ATOM 638 C CA . PRO A 1 83 ? 6.594 -7.198 -1.483 1.00 88.62 83 PRO A CA 1
ATOM 639 C C . PRO A 1 83 ? 7.748 -8.076 -1.980 1.00 88.62 83 PRO A C 1
ATOM 641 O O . PRO A 1 83 ? 7.608 -9.291 -2.115 1.00 88.62 83 PRO A O 1
ATOM 644 N N . VAL A 1 84 ? 8.877 -7.445 -2.267 1.00 83.44 84 VAL A N 1
ATOM 645 C CA . VAL A 1 84 ? 10.154 -8.091 -2.550 1.00 83.44 84 VAL A CA 1
ATOM 646 C C . VAL A 1 84 ? 10.903 -8.108 -1.225 1.00 83.44 84 VAL A C 1
ATOM 648 O O . VAL A 1 84 ? 11.201 -7.043 -0.682 1.00 83.44 84 VAL A O 1
ATOM 651 N N . GLN A 1 85 ? 11.101 -9.306 -0.677 1.00 60.69 85 GLN A N 1
ATOM 652 C CA . GLN A 1 85 ? 11.923 -9.520 0.515 1.00 60.69 85 GLN A CA 1
ATOM 653 C C . GLN A 1 85 ? 13.408 -9.385 0.184 1.00 60.69 85 GLN A C 1
ATOM 655 O O . GLN A 1 85 ? 13.797 -9.798 -0.933 1.00 60.69 85 GLN A O 1
#